Protein AF-A0A1V2JY98-F1 (afdb_monomer)

Secondary structure (DSSP, 8-state):
--------EEEEEETTEEEEEE-TT--TTSSSS-SEEEEE-SSEEEEEEESSSSEEEEEEEEGGGTEEEEEEEEESTT-EEEEETTEEEEE-TTSEEEEEETTTTEEEEEE--

Structure (mmCIF, N/CA/C/O backbone):
data_AF-A0A1V2JY98-F1
#
_entry.id   AF-A0A1V2JY98-F1
#
loop_
_atom_site.group_PDB
_atom_site.id
_atom_site.type_symbol
_atom_site.label_atom_id
_atom_site.label_alt_id
_atom_site.label_comp_id
_atom_site.label_asym_id
_atom_site.label_entity_id
_atom_site.label_seq_id
_atom_site.pdbx_PDB_ins_code
_atom_site.Cartn_x
_atom_site.Cartn_y
_atom_site.Cartn_z
_atom_site.occupancy
_atom_site.B_iso_or_equiv
_atom_site.auth_seq_id
_atom_site.auth_comp_id
_atom_site.auth_asym_id
_atom_site.auth_atom_id
_atom_site.pdbx_PDB_model_num
ATOM 1 N N . MET A 1 1 ? -14.384 3.755 -30.827 1.00 40.16 1 MET A N 1
ATOM 2 C CA . MET A 1 1 ? -14.926 2.698 -29.954 1.00 40.16 1 MET A CA 1
ATOM 3 C C . MET A 1 1 ? -13.799 2.405 -28.988 1.00 40.16 1 MET A C 1
ATOM 5 O O . MET A 1 1 ? -12.963 1.565 -29.281 1.00 40.16 1 MET A O 1
ATOM 9 N N . GLU A 1 2 ? -13.653 3.254 -27.972 1.00 44.31 2 GLU A N 1
ATOM 10 C CA . GLU A 1 2 ? -12.694 3.002 -26.893 1.00 44.31 2 GLU A CA 1
ATOM 11 C C . GLU A 1 2 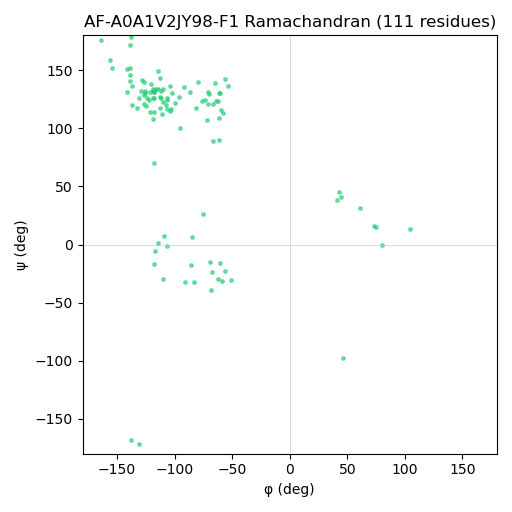? -13.302 1.884 -26.058 1.00 44.31 2 GLU A C 1
ATOM 13 O O . GLU A 1 2 ? -14.487 1.946 -25.719 1.00 44.31 2 GLU A O 1
ATOM 18 N N . GLY A 1 3 ? -12.538 0.805 -25.893 1.00 48.44 3 GLY A N 1
ATOM 19 C CA . GLY A 1 3 ? -12.924 -0.295 -25.031 1.00 48.44 3 GLY A CA 1
ATOM 20 C C . GLY A 1 3 ? -13.186 0.257 -23.641 1.00 48.44 3 GLY A C 1
ATOM 21 O O . GLY A 1 3 ? -12.526 1.193 -23.200 1.00 48.44 3 GLY A O 1
ATOM 22 N N . ASP A 1 4 ? -14.199 -0.292 -22.992 1.00 50.34 4 ASP A N 1
ATOM 23 C CA . ASP A 1 4 ? -14.385 -0.143 -21.560 1.00 50.34 4 ASP A CA 1
ATOM 24 C C . ASP A 1 4 ? -13.135 -0.778 -20.921 1.00 50.34 4 ASP A C 1
ATOM 26 O O . ASP A 1 4 ? -13.068 -1.998 -20.778 1.00 50.34 4 ASP A O 1
ATOM 30 N N . ASP A 1 5 ? -12.075 0.011 -20.705 1.00 62.03 5 ASP A N 1
ATOM 31 C CA . ASP A 1 5 ? -10.862 -0.440 -20.022 1.00 62.03 5 ASP A CA 1
ATOM 32 C C . ASP A 1 5 ? -11.272 -0.720 -18.575 1.00 62.03 5 ASP A C 1
ATOM 34 O O . ASP A 1 5 ? -11.298 0.167 -17.716 1.00 62.03 5 ASP A O 1
ATOM 38 N N . GLU A 1 6 ? -11.708 -1.954 -18.335 1.00 77.75 6 GLU A N 1
ATOM 39 C CA . GLU A 1 6 ? -12.166 -2.423 -17.039 1.00 77.75 6 GLU A CA 1
ATOM 40 C C . GLU A 1 6 ? -11.033 -2.224 -16.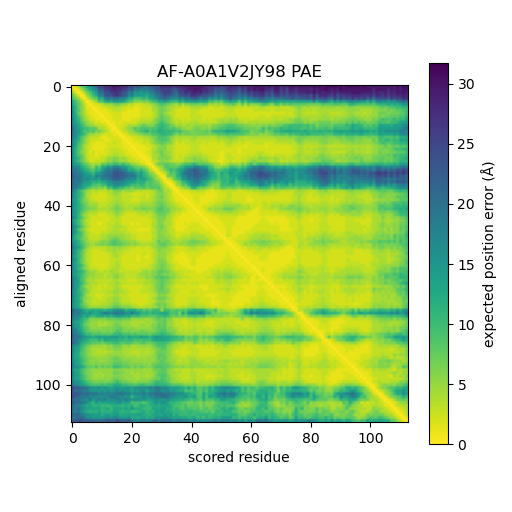030 1.00 77.75 6 GLU A C 1
ATOM 42 O O . GLU A 1 6 ? -9.966 -2.828 -16.131 1.00 77.75 6 GLU A O 1
ATOM 47 N N . VAL A 1 7 ? -11.240 -1.315 -15.072 1.00 86.31 7 VAL A N 1
ATOM 48 C CA . VAL A 1 7 ? -10.223 -1.006 -14.065 1.00 86.31 7 VAL A CA 1
ATOM 49 C C . VAL A 1 7 ? -10.030 -2.241 -13.181 1.00 86.31 7 VAL A C 1
ATOM 51 O O . VAL A 1 7 ? -10.988 -2.643 -12.504 1.00 86.31 7 VAL A O 1
ATOM 54 N N . PRO A 1 8 ? -8.809 -2.814 -13.111 1.00 89.31 8 PRO A N 1
ATOM 55 C CA . PRO A 1 8 ? -8.547 -3.971 -12.268 1.00 89.31 8 PRO A CA 1
ATOM 56 C C . PRO A 1 8 ? -8.990 -3.699 -10.834 1.00 89.31 8 PRO A C 1
ATOM 58 O O . PRO A 1 8 ? -8.781 -2.610 -10.296 1.00 89.31 8 PRO A O 1
ATOM 61 N N . THR A 1 9 ? -9.645 -4.674 -10.211 1.00 91.44 9 THR A N 1
ATOM 62 C CA . THR A 1 9 ? -10.235 -4.510 -8.880 1.00 91.44 9 THR A CA 1
ATOM 63 C C . THR A 1 9 ? -9.746 -5.617 -7.961 1.00 91.44 9 THR A C 1
ATOM 65 O O . THR A 1 9 ? -9.995 -6.797 -8.202 1.00 91.44 9 THR A O 1
ATOM 68 N N . LEU A 1 10 ? -9.086 -5.237 -6.866 1.00 91.06 10 LEU A N 1
ATOM 69 C CA . LEU A 1 10 ? -8.741 -6.161 -5.794 1.00 91.06 10 LEU A CA 1
ATOM 70 C C . LEU A 1 10 ? -10.015 -6.541 -5.042 1.00 91.06 10 LEU A C 1
ATOM 72 O O . LEU A 1 10 ? -10.690 -5.683 -4.469 1.00 91.06 10 LEU A O 1
ATOM 76 N N . ILE A 1 11 ? -10.321 -7.833 -5.011 1.00 92.31 11 ILE A N 1
ATOM 77 C CA . ILE A 1 11 ? -11.454 -8.370 -4.262 1.00 92.31 11 ILE A CA 1
ATOM 78 C C . ILE A 1 11 ? -10.951 -8.939 -2.939 1.00 92.31 11 ILE A C 1
ATOM 80 O O . ILE A 1 11 ? -10.138 -9.862 -2.921 1.00 92.31 11 ILE A O 1
ATOM 84 N N . LEU A 1 12 ? -11.475 -8.417 -1.832 1.00 89.94 12 LEU A N 1
ATOM 85 C CA . LEU A 1 12 ? -11.248 -8.951 -0.495 1.00 89.94 12 LEU A CA 1
ATOM 86 C C . LEU A 1 12 ? -12.521 -9.640 0.003 1.00 89.94 12 LEU A C 1
ATOM 88 O O . LEU A 1 12 ? -13.559 -8.999 0.167 1.00 89.94 12 LEU A O 1
ATOM 92 N N . GLU A 1 13 ? -12.423 -10.935 0.293 1.00 89.50 13 GLU A N 1
ATOM 93 C CA . GLU A 1 13 ? -13.509 -11.717 0.883 1.00 89.50 13 GLU A CA 1
ATOM 94 C C . GLU A 1 13 ? -13.154 -12.106 2.322 1.00 89.50 13 GLU A C 1
ATOM 96 O O . GLU A 1 13 ? -12.216 -12.864 2.565 1.00 89.50 13 GLU A O 1
ATOM 101 N N . VAL A 1 14 ? -13.877 -11.553 3.301 1.00 81.38 14 VAL A N 1
ATOM 102 C CA . VAL A 1 14 ? -13.642 -11.811 4.729 1.00 81.38 14 VAL A CA 1
ATOM 103 C C . VAL A 1 14 ? -14.972 -12.004 5.443 1.00 81.38 14 VAL A C 1
ATOM 105 O O . VAL A 1 14 ? -15.808 -11.105 5.477 1.00 81.38 14 VAL A O 1
ATOM 108 N N . GLY A 1 15 ? -15.162 -13.177 6.055 1.00 80.44 15 GLY A N 1
ATOM 109 C CA . GLY A 1 15 ? -16.343 -13.462 6.877 1.00 80.44 15 GLY A CA 1
ATOM 110 C C . GLY A 1 15 ? -17.673 -13.381 6.118 1.00 80.44 15 GLY A C 1
ATOM 111 O O . GLY A 1 15 ? -18.674 -12.986 6.704 1.00 80.44 15 GLY A O 1
ATOM 112 N N . GLY A 1 16 ? -17.678 -13.702 4.819 1.00 82.25 16 GLY A N 1
ATOM 113 C CA . GLY A 1 16 ? -18.859 -13.605 3.952 1.00 82.25 16 GLY A CA 1
ATOM 114 C C . GLY A 1 16 ? -19.161 -12.194 3.436 1.00 82.25 16 GLY A C 1
ATOM 115 O O . GLY A 1 16 ? -20.114 -12.021 2.682 1.00 82.25 16 GLY A O 1
ATOM 116 N N . ASN A 1 17 ? -18.356 -11.193 3.807 1.00 84.12 17 ASN A N 1
ATOM 117 C CA . ASN A 1 17 ? -18.397 -9.872 3.193 1.00 84.12 17 ASN A CA 1
ATOM 118 C C . ASN A 1 17 ? -17.402 -9.806 2.027 1.00 84.12 17 ASN A C 1
ATOM 120 O O . ASN A 1 17 ? -16.259 -10.247 2.169 1.00 84.12 17 ASN A O 1
ATOM 124 N N . ARG A 1 18 ? -17.829 -9.231 0.900 1.00 90.56 18 ARG A N 1
ATOM 125 C CA . ARG A 1 18 ? -17.020 -9.058 -0.312 1.00 90.56 18 ARG A CA 1
ATOM 126 C C . ARG A 1 18 ? -16.870 -7.569 -0.595 1.00 90.56 18 ARG A C 1
ATOM 128 O O . ARG A 1 18 ? -17.853 -6.904 -0.909 1.00 90.56 18 ARG A O 1
ATOM 135 N N . LEU A 1 19 ? -15.644 -7.069 -0.500 1.00 91.12 19 LEU A N 1
ATOM 136 C CA . LEU A 1 19 ? -15.293 -5.680 -0.795 1.00 91.12 19 LEU A CA 1
ATOM 137 C C . LEU A 1 19 ? -14.412 -5.623 -2.044 1.00 91.12 19 LEU A C 1
ATOM 139 O O . LEU A 1 19 ? -13.595 -6.517 -2.270 1.00 91.12 19 LEU A O 1
ATOM 143 N N . GLY A 1 20 ? -14.605 -4.588 -2.859 1.00 92.81 20 GLY A N 1
ATOM 144 C CA . GLY A 1 20 ? -13.836 -4.348 -4.076 1.00 92.81 20 GLY A CA 1
ATOM 145 C C . GLY A 1 20 ? -13.080 -3.029 -3.993 1.00 92.81 20 GLY A C 1
ATOM 146 O O . GLY A 1 20 ? -13.668 -2.001 -3.662 1.00 92.81 20 GLY A O 1
ATOM 147 N N . TYR A 1 21 ? -11.791 -3.060 -4.319 1.00 92.69 21 TYR A N 1
ATOM 148 C CA . TYR A 1 21 ? -10.915 -1.894 -4.331 1.00 92.69 21 TYR A CA 1
ATOM 149 C C . TYR A 1 21 ? -10.331 -1.695 -5.727 1.00 92.69 21 TYR A C 1
ATOM 151 O O . TYR A 1 21 ? -9.555 -2.523 -6.201 1.00 92.69 21 TYR A O 1
ATOM 159 N N . ALA A 1 22 ? -10.701 -0.598 -6.386 1.00 91.81 22 ALA A N 1
ATOM 160 C CA . ALA A 1 22 ? -10.191 -0.276 -7.714 1.00 91.81 22 ALA A CA 1
ATOM 161 C C . ALA A 1 22 ? -8.675 -0.014 -7.683 1.00 91.81 22 ALA A C 1
ATOM 163 O O . ALA A 1 22 ? -8.165 0.673 -6.792 1.00 91.81 22 ALA A O 1
ATOM 164 N N . MET A 1 23 ? -7.977 -0.519 -8.696 1.00 91.88 23 MET A N 1
ATOM 165 C CA . MET A 1 23 ? -6.534 -0.394 -8.896 1.00 91.88 23 MET A CA 1
ATOM 166 C C . MET A 1 23 ? -6.254 0.357 -10.207 1.00 91.88 23 MET A C 1
ATOM 168 O O . MET A 1 23 ? -5.804 -0.225 -11.193 1.00 91.88 23 MET A O 1
ATOM 172 N N . PRO A 1 24 ? -6.538 1.671 -10.265 1.00 89.56 24 PRO A N 1
ATOM 173 C CA . PRO A 1 24 ? -6.371 2.446 -11.488 1.00 89.56 24 PRO A CA 1
ATOM 174 C C . PRO A 1 24 ? -4.913 2.457 -11.947 1.00 89.56 24 PRO A C 1
ATOM 176 O O . PRO A 1 24 ? -4.016 2.775 -11.155 1.00 89.56 24 PRO A O 1
ATOM 179 N N . GLY A 1 25 ? -4.702 2.155 -13.228 1.00 87.62 25 GLY A N 1
ATOM 180 C CA . GLY A 1 25 ? -3.380 2.068 -13.846 1.00 87.62 25 GLY A CA 1
ATOM 181 C C . GLY A 1 25 ? -2.579 0.835 -13.433 1.00 87.62 25 GLY A C 1
ATOM 182 O O . GLY A 1 25 ? -1.371 0.856 -13.598 1.00 87.62 25 GLY A O 1
ATOM 183 N N . CYS A 1 26 ? -3.216 -0.189 -12.853 1.00 86.19 26 CYS A N 1
ATOM 184 C CA . CYS A 1 26 ? -2.558 -1.463 -12.582 1.00 86.19 26 CYS A CA 1
ATOM 185 C C . CYS A 1 26 ? -2.157 -2.134 -13.896 1.00 86.19 26 CYS A C 1
ATOM 187 O O . CYS A 1 26 ? -3.007 -2.372 -14.753 1.00 86.19 26 CYS A O 1
ATOM 189 N N . GLU A 1 27 ? -0.875 -2.448 -14.039 1.00 82.06 27 GLU A N 1
ATOM 190 C CA . GLU A 1 27 ? -0.356 -3.149 -15.208 1.00 82.06 27 GLU A CA 1
ATOM 191 C C . GLU A 1 27 ? -0.275 -4.655 -14.916 1.00 82.06 27 GLU A C 1
ATOM 193 O O . GLU A 1 27 ? 0.642 -5.134 -14.248 1.00 82.06 27 GLU A O 1
ATOM 198 N N . GLU A 1 28 ? -1.254 -5.423 -15.401 1.00 66.06 28 GLU A N 1
ATOM 199 C CA . GLU A 1 28 ? -1.217 -6.886 -15.319 1.00 66.06 28 GLU A CA 1
ATOM 200 C C . GLU A 1 28 ? -0.248 -7.450 -16.376 1.00 66.06 28 GLU A C 1
ATOM 202 O O . GLU A 1 28 ? -0.415 -7.218 -17.572 1.00 66.06 28 GLU A O 1
ATOM 207 N N . GLY A 1 29 ? 0.757 -8.228 -15.956 1.00 58.06 29 GLY A N 1
ATOM 208 C CA . GLY A 1 29 ? 1.457 -9.151 -16.864 1.00 58.06 29 GLY A CA 1
ATOM 209 C C . GLY A 1 29 ? 2.854 -8.771 -17.367 1.00 58.06 29 GLY A C 1
ATOM 210 O O . GLY A 1 29 ? 3.345 -9.437 -18.276 1.00 58.06 29 GLY A O 1
ATOM 211 N N . TYR A 1 30 ? 3.535 -7.776 -16.792 1.00 54.41 30 TYR A N 1
ATOM 212 C CA . TYR A 1 30 ? 4.908 -7.451 -17.222 1.00 54.41 30 TYR A CA 1
ATOM 213 C C . TYR A 1 30 ? 6.016 -8.270 -16.534 1.00 54.41 30 TYR A C 1
ATOM 215 O O . TYR A 1 30 ? 7.132 -8.320 -17.050 1.00 54.41 30 TYR A O 1
ATOM 223 N N . PHE A 1 31 ? 5.752 -8.921 -15.393 1.00 56.69 31 PHE A N 1
ATOM 224 C CA . PHE A 1 31 ? 6.810 -9.524 -14.570 1.00 56.69 31 PHE A CA 1
ATOM 225 C C . PHE A 1 31 ? 6.412 -10.873 -13.958 1.00 56.69 31 PHE A C 1
ATOM 227 O O . PHE A 1 31 ? 5.247 -11.115 -13.661 1.00 56.69 31 PHE A O 1
ATOM 234 N N . ASP A 1 32 ? 7.412 -11.731 -13.736 1.00 58.16 32 ASP A N 1
ATOM 235 C CA . ASP A 1 32 ? 7.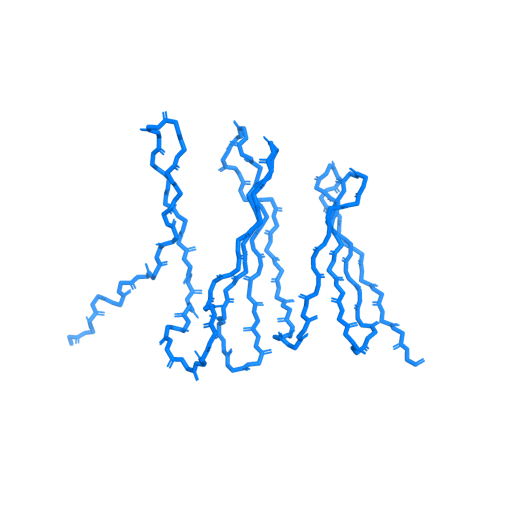313 -13.122 -13.248 1.00 58.16 32 ASP A CA 1
ATOM 236 C C . ASP A 1 32 ? 7.003 -13.235 -11.732 1.00 58.16 32 ASP A C 1
ATOM 238 O O . ASP A 1 32 ? 7.400 -14.185 -11.063 1.00 58.16 32 ASP A O 1
ATOM 242 N N . GLY A 1 33 ? 6.344 -12.227 -11.148 1.00 61.25 33 GLY A N 1
ATOM 243 C CA . GLY A 1 33 ? 6.027 -12.148 -9.718 1.00 61.25 33 GLY A CA 1
ATOM 244 C C . GLY A 1 33 ? 4.614 -11.626 -9.456 1.00 61.25 33 GLY A C 1
ATOM 245 O O . GLY A 1 33 ? 3.932 -11.173 -10.372 1.00 61.25 33 GLY A O 1
ATOM 246 N N . ASP A 1 34 ? 4.176 -11.682 -8.195 1.00 67.94 34 ASP A N 1
ATOM 247 C CA . ASP A 1 34 ? 2.845 -11.211 -7.798 1.00 67.94 34 ASP A CA 1
ATOM 248 C C . ASP A 1 34 ? 2.699 -9.705 -8.090 1.00 67.94 34 ASP A C 1
ATOM 250 O O . ASP A 1 34 ? 3.278 -8.870 -7.393 1.00 67.94 34 ASP A O 1
ATOM 254 N N . ALA A 1 35 ? 1.897 -9.353 -9.103 1.00 75.31 35 ALA A N 1
ATOM 255 C CA . ALA A 1 35 ? 1.609 -7.965 -9.502 1.00 75.31 35 ALA A CA 1
ATOM 256 C C . ALA A 1 35 ? 0.932 -7.139 -8.391 1.00 75.31 35 ALA A C 1
ATOM 258 O O . ALA A 1 35 ? 0.888 -5.909 -8.449 1.00 75.31 35 ALA A O 1
ATOM 259 N N . VAL A 1 36 ? 0.403 -7.824 -7.372 1.00 86.38 36 VAL A N 1
ATOM 260 C CA . VAL A 1 36 ? -0.240 -7.233 -6.205 1.00 86.38 36 VAL A CA 1
ATOM 261 C C . VAL A 1 36 ? 0.325 -7.870 -4.943 1.00 86.38 36 VAL A C 1
ATOM 263 O O . VAL A 1 36 ? 0.258 -9.082 -4.750 1.00 86.38 36 VAL A O 1
ATOM 266 N N . ARG A 1 37 ? 0.815 -7.040 -4.025 1.00 89.06 37 ARG A N 1
ATOM 267 C CA . ARG A 1 37 ? 1.241 -7.456 -2.690 1.00 89.06 37 ARG A CA 1
ATOM 268 C C . ARG A 1 37 ? 0.233 -6.985 -1.661 1.00 89.06 37 ARG A C 1
ATOM 270 O O . ARG A 1 37 ? -0.021 -5.791 -1.558 1.00 89.06 37 ARG A O 1
ATOM 277 N N . VAL A 1 38 ? -0.294 -7.907 -0.860 1.00 90.44 38 VAL A N 1
ATOM 278 C CA . VAL A 1 38 ? -1.313 -7.615 0.159 1.00 90.44 38 VAL A CA 1
ATOM 279 C C . VAL A 1 38 ? -0.773 -7.905 1.557 1.00 90.44 38 VAL A C 1
ATOM 281 O O . VAL A 1 38 ? -0.177 -8.949 1.814 1.00 90.44 38 VAL A O 1
ATOM 284 N N . ILE A 1 39 ? -1.007 -6.975 2.476 1.00 90.94 39 ILE A N 1
ATOM 285 C CA . ILE A 1 39 ? -0.743 -7.089 3.905 1.00 90.94 39 I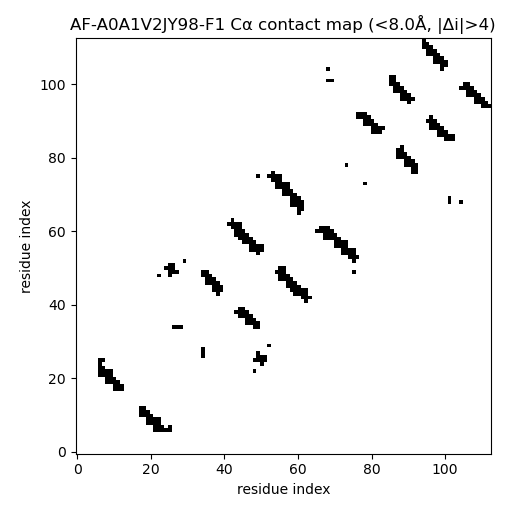LE A CA 1
ATOM 286 C C . ILE A 1 39 ? -2.058 -6.795 4.620 1.00 90.94 39 ILE A C 1
ATOM 288 O O . ILE A 1 39 ? -2.631 -5.712 4.496 1.00 90.94 39 ILE A O 1
ATOM 292 N N . LEU A 1 40 ? -2.536 -7.780 5.372 1.00 89.12 40 LEU A N 1
ATOM 293 C CA . LEU A 1 40 ? -3.808 -7.710 6.074 1.00 89.12 40 LEU A CA 1
ATOM 294 C C . LEU A 1 40 ? -3.586 -7.972 7.561 1.00 89.12 40 LEU A C 1
ATOM 296 O O . LEU A 1 40 ? -3.034 -9.005 7.937 1.00 89.12 40 LEU A O 1
ATOM 300 N N . ASP A 1 41 ? -4.058 -7.057 8.401 1.00 86.88 41 ASP A N 1
ATOM 301 C CA . ASP A 1 41 ? -4.116 -7.246 9.849 1.00 86.88 41 ASP A CA 1
ATOM 302 C C . ASP A 1 41 ? -5.511 -6.896 10.402 1.00 86.88 41 ASP A C 1
ATOM 304 O O . ASP A 1 41 ? -6.479 -6.723 9.653 1.00 86.88 41 ASP A O 1
ATOM 308 N N . ALA A 1 42 ? -5.655 -6.858 11.729 1.00 84.25 42 ALA A N 1
ATOM 309 C CA . ALA A 1 42 ? -6.933 -6.585 12.388 1.00 84.25 42 ALA A CA 1
ATOM 310 C C . ALA A 1 42 ? -7.505 -5.184 12.084 1.00 84.25 42 ALA A C 1
ATOM 312 O O . ALA A 1 42 ? -8.721 -5.014 12.088 1.00 84.25 42 ALA A O 1
ATOM 313 N N . GLN A 1 43 ? -6.654 -4.191 11.825 1.00 86.44 43 GLN A N 1
ATOM 314 C CA . GLN A 1 43 ? -7.028 -2.786 11.647 1.00 86.44 43 GLN A CA 1
ATOM 315 C C . GLN A 1 43 ? -6.869 -2.310 10.201 1.00 86.44 43 GLN A C 1
ATOM 317 O O . GLN A 1 43 ? -7.609 -1.429 9.766 1.00 86.44 43 GLN A O 1
ATOM 322 N N . TRP A 1 44 ? -5.931 -2.887 9.455 1.00 88.88 44 TRP A N 1
ATOM 323 C CA . TRP A 1 44 ? -5.478 -2.365 8.175 1.00 88.88 44 TRP A CA 1
ATOM 324 C C . TRP A 1 44 ? -5.559 -3.398 7.061 1.00 88.88 44 TRP A C 1
ATOM 326 O O . TRP A 1 44 ? -5.215 -4.569 7.228 1.00 88.88 44 TRP A O 1
ATOM 336 N N . LEU A 1 45 ? -5.979 -2.911 5.900 1.00 92.12 45 LEU A N 1
ATOM 337 C CA . LEU A 1 45 ? -5.691 -3.498 4.606 1.00 92.12 45 LEU A CA 1
ATOM 338 C C . LEU A 1 45 ? -4.667 -2.584 3.932 1.00 92.12 45 LEU A C 1
ATOM 340 O O . LEU A 1 45 ? -4.951 -1.416 3.665 1.00 92.12 45 LEU A O 1
ATOM 344 N N . VAL A 1 46 ? -3.478 -3.115 3.672 1.00 92.75 46 VAL A N 1
ATOM 345 C CA . VAL A 1 46 ? -2.445 -2.437 2.893 1.00 92.75 46 VAL A CA 1
ATOM 346 C C . VAL A 1 46 ? -2.162 -3.275 1.669 1.00 92.75 46 VAL A C 1
ATOM 348 O O . VAL A 1 46 ? -1.866 -4.460 1.792 1.00 92.75 46 VAL A O 1
ATOM 351 N N . PHE A 1 47 ? -2.239 -2.680 0.490 1.00 93.25 47 PHE A N 1
ATOM 352 C CA . PHE A 1 47 ? -1.854 -3.380 -0.725 1.00 93.25 47 PHE A CA 1
ATOM 353 C C . PHE A 1 47 ? -1.078 -2.473 -1.662 1.00 93.25 47 PHE A C 1
ATOM 355 O O . PHE A 1 47 ? -1.311 -1.267 -1.708 1.00 93.25 47 PHE A O 1
ATOM 362 N N . GLY A 1 48 ? -0.128 -3.074 -2.363 1.00 92.62 48 GLY A N 1
ATOM 363 C CA . GLY A 1 48 ? 0.717 -2.441 -3.357 1.00 92.62 48 GLY A CA 1
ATOM 364 C C . GLY A 1 48 ? 0.523 -3.125 -4.692 1.00 92.62 48 GLY A C 1
ATOM 365 O O . GLY A 1 48 ? 0.444 -4.349 -4.722 1.00 92.62 48 GLY A O 1
ATOM 366 N N . TYR A 1 49 ? 0.447 -2.359 -5.769 1.00 91.62 49 TYR A N 1
ATOM 367 C CA . TYR A 1 49 ? 0.375 -2.904 -7.119 1.00 91.62 49 TYR A CA 1
ATOM 368 C C . TYR A 1 49 ? 1.254 -2.107 -8.079 1.00 91.62 49 TYR A C 1
ATOM 370 O O . TYR A 1 49 ? 1.514 -0.918 -7.856 1.00 91.62 49 TYR A O 1
ATOM 378 N N . ASP A 1 50 ? 1.737 -2.777 -9.119 1.00 89.75 50 ASP A N 1
ATOM 379 C CA . ASP A 1 50 ? 2.563 -2.159 -10.151 1.00 89.75 50 ASP A CA 1
ATOM 380 C C . ASP A 1 50 ? 1.714 -1.220 -11.017 1.00 89.75 50 ASP A C 1
ATOM 382 O O . ASP A 1 50 ? 0.639 -1.595 -11.486 1.00 89.75 50 ASP A O 1
ATO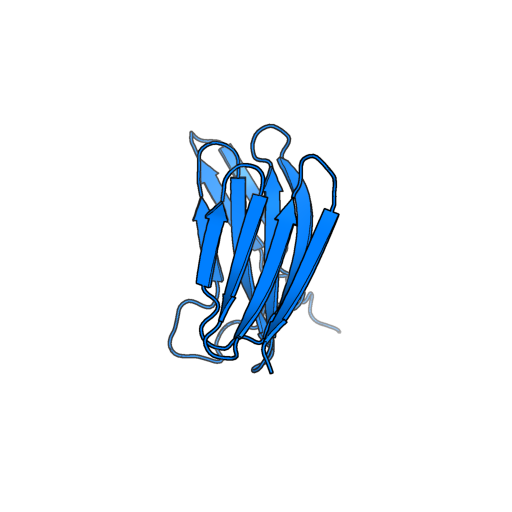M 386 N N . ILE A 1 51 ? 2.197 0.006 -11.226 1.00 90.38 51 ILE A N 1
ATOM 387 C CA . ILE A 1 51 ? 1.560 0.986 -12.126 1.00 90.38 51 ILE A CA 1
ATOM 388 C C . ILE A 1 51 ? 2.440 1.373 -13.319 1.00 90.38 51 ILE A C 1
ATOM 390 O O . ILE A 1 51 ? 2.034 2.173 -14.159 1.00 90.38 51 ILE A O 1
ATOM 394 N N . SER A 1 52 ? 3.678 0.885 -13.320 1.00 87.38 52 SER A N 1
ATOM 395 C CA . SER A 1 52 ? 4.652 0.982 -14.400 1.00 87.38 52 SER A CA 1
ATOM 396 C C . SER A 1 52 ? 5.767 -0.041 -14.148 1.00 87.38 52 SER A C 1
ATOM 398 O O . SER A 1 52 ? 5.860 -0.642 -13.071 1.00 87.38 52 SER A O 1
ATOM 400 N N . GLU A 1 53 ? 6.714 -0.160 -15.078 1.00 82.88 53 GLU A N 1
ATOM 401 C CA . GLU A 1 53 ? 7.948 -0.932 -14.866 1.00 82.88 53 GLU A CA 1
ATOM 402 C C . GLU A 1 53 ? 8.767 -0.476 -13.642 1.00 82.88 53 GLU A C 1
ATOM 404 O O . GLU A 1 53 ? 9.589 -1.234 -13.123 1.00 82.88 53 GLU A O 1
ATOM 409 N N . ARG A 1 54 ? 8.588 0.772 -13.190 1.00 85.75 54 ARG A N 1
ATOM 410 C CA . ARG A 1 54 ? 9.448 1.408 -12.179 1.00 85.75 54 ARG A CA 1
ATOM 411 C C . ARG A 1 54 ? 8.731 1.796 -10.904 1.00 85.75 54 ARG A C 1
ATOM 413 O O . ARG A 1 54 ? 9.414 2.020 -9.908 1.00 85.75 54 ARG A O 1
ATOM 420 N N . ASP A 1 55 ? 7.408 1.860 -10.912 1.00 89.69 55 ASP A N 1
ATOM 421 C CA . ASP A 1 55 ? 6.634 2.425 -9.817 1.00 89.69 55 ASP A CA 1
ATOM 422 C C . ASP A 1 55 ? 5.542 1.473 -9.344 1.00 89.69 55 ASP A C 1
ATOM 424 O O . ASP A 1 55 ? 4.841 0.823 -10.118 1.00 89.69 55 ASP A O 1
ATOM 428 N N . THR A 1 56 ? 5.369 1.467 -8.030 1.00 92.12 56 THR A N 1
ATOM 429 C CA . THR A 1 56 ? 4.274 0.805 -7.331 1.00 92.12 56 THR A CA 1
ATOM 430 C C . THR A 1 56 ? 3.396 1.849 -6.666 1.00 92.12 56 THR A C 1
ATOM 432 O O . THR A 1 56 ? 3.869 2.903 -6.225 1.00 92.12 56 THR A O 1
ATOM 435 N N . ARG A 1 57 ? 2.105 1.548 -6.556 1.00 93.38 57 ARG A N 1
ATOM 436 C CA . ARG A 1 57 ? 1.160 2.336 -5.772 1.00 93.38 57 ARG A CA 1
ATOM 437 C C . ARG A 1 57 ? 0.679 1.534 -4.579 1.00 93.38 57 ARG A C 1
ATOM 439 O O . ARG A 1 57 ? 0.159 0.439 -4.737 1.00 93.38 57 ARG A O 1
ATOM 446 N N . TRP A 1 58 ? 0.813 2.126 -3.400 1.00 93.69 58 TRP A N 1
ATOM 447 C CA . TRP A 1 58 ? 0.453 1.541 -2.117 1.00 93.69 58 TRP A CA 1
ATOM 448 C C . TRP A 1 58 ? -0.759 2.236 -1.523 1.00 93.69 58 TRP A C 1
ATOM 450 O O . TRP A 1 58 ? -0.741 3.448 -1.315 1.00 93.69 58 TRP A O 1
ATOM 460 N N . HIS A 1 59 ? -1.808 1.472 -1.245 1.00 93.69 59 HIS A N 1
ATOM 461 C CA . HIS A 1 59 ? -3.032 1.941 -0.609 1.00 93.69 59 HIS A CA 1
ATOM 462 C C . HIS A 1 59 ? -3.060 1.500 0.853 1.00 93.69 59 HIS A C 1
ATOM 464 O O . HIS A 1 59 ? -2.756 0.350 1.164 1.00 93.69 59 HIS A O 1
ATOM 470 N N . PHE A 1 60 ? -3.463 2.410 1.740 1.00 92.25 60 PHE A N 1
ATOM 471 C CA . PHE A 1 60 ? -3.600 2.167 3.177 1.00 92.25 60 PHE A CA 1
ATOM 472 C C . PHE A 1 60 ? -5.051 2.381 3.581 1.00 92.25 60 PHE A C 1
ATOM 474 O O . PHE A 1 60 ? -5.525 3.518 3.606 1.00 92.25 60 PHE A O 1
ATOM 481 N N . ILE A 1 61 ? -5.757 1.297 3.890 1.00 90.50 61 ILE A N 1
ATOM 482 C CA . ILE A 1 61 ? -7.194 1.306 4.160 1.00 90.50 61 ILE A CA 1
ATOM 483 C C . ILE A 1 61 ? -7.453 0.855 5.593 1.00 90.50 61 ILE A C 1
ATOM 485 O O . ILE A 1 61 ? -7.025 -0.224 6.009 1.00 90.50 61 ILE A O 1
ATOM 489 N N . HIS A 1 62 ? -8.176 1.675 6.353 1.00 88.50 62 HIS A N 1
ATOM 490 C CA . HIS A 1 62 ? -8.628 1.306 7.688 1.00 88.50 62 HIS A CA 1
ATOM 491 C C . HIS A 1 62 ? -9.884 0.434 7.592 1.00 88.50 62 HIS A C 1
ATOM 493 O O . HIS A 1 62 ? -10.927 0.883 7.115 1.00 88.50 62 HIS A O 1
ATOM 499 N N . ARG A 1 63 ? -9.795 -0.813 8.063 1.00 88.00 63 ARG A N 1
ATOM 500 C CA . ARG A 1 63 ? -10.797 -1.861 7.806 1.00 88.00 63 ARG A CA 1
ATOM 501 C C . ARG A 1 63 ? -12.139 -1.615 8.476 1.00 88.00 63 ARG A C 1
ATOM 503 O O . ARG A 1 63 ? -13.170 -1.901 7.885 1.00 88.00 63 ARG A O 1
ATOM 510 N N . ALA A 1 64 ? -12.140 -1.103 9.706 1.00 86.19 64 ALA A N 1
ATOM 511 C CA . ALA A 1 64 ? -13.385 -0.928 10.456 1.00 86.19 64 ALA A CA 1
ATOM 512 C C . ALA A 1 64 ? -14.303 0.144 9.842 1.00 86.19 64 ALA A C 1
ATOM 514 O O . ALA A 1 64 ? -15.509 0.114 10.059 1.00 86.19 64 ALA A O 1
ATOM 515 N N . SER A 1 65 ? -13.730 1.084 9.088 1.00 87.31 65 SER A N 1
ATOM 516 C CA . SER A 1 65 ? -14.450 2.184 8.439 1.00 87.31 65 SER A CA 1
ATOM 517 C C . SER A 1 65 ? -14.425 2.107 6.912 1.00 87.31 65 SER A C 1
ATOM 519 O O . SER A 1 65 ? -14.922 3.029 6.277 1.00 87.31 65 SER A O 1
ATOM 521 N N . ASP A 1 66 ? -13.791 1.074 6.348 1.00 88.94 66 ASP A N 1
ATOM 522 C CA . ASP A 1 66 ? -13.508 0.923 4.915 1.00 88.94 66 ASP A CA 1
ATOM 523 C C . ASP A 1 66 ? -13.017 2.223 4.249 1.00 88.94 66 ASP A C 1
ATOM 525 O O . ASP A 1 66 ? -13.504 2.663 3.211 1.00 88.94 66 ASP A O 1
ATOM 529 N N . HIS A 1 67 ? -12.080 2.908 4.912 1.00 88.69 67 HIS A N 1
ATOM 530 C CA . HIS A 1 67 ? -11.660 4.251 4.515 1.00 88.69 67 HIS A CA 1
ATOM 531 C C . HIS A 1 67 ? -10.228 4.247 3.989 1.00 88.69 67 HIS A C 1
ATOM 533 O O . HIS A 1 67 ? -9.317 3.801 4.689 1.00 88.69 67 HIS A O 1
ATOM 539 N N . LEU A 1 68 ? -10.027 4.778 2.779 1.00 89.38 68 LEU A N 1
ATOM 540 C CA . LEU A 1 68 ? -8.702 5.005 2.207 1.00 89.38 68 LEU A CA 1
ATOM 541 C C . LEU A 1 68 ? -8.024 6.176 2.921 1.00 89.38 68 LEU A C 1
ATOM 543 O O . LEU A 1 68 ? -8.381 7.333 2.727 1.00 89.38 68 LEU A O 1
ATOM 547 N N . CYS A 1 69 ? -7.031 5.863 3.743 1.00 87.44 69 CYS A N 1
ATOM 548 C CA . CYS A 1 69 ? -6.337 6.834 4.577 1.00 87.44 69 CYS A CA 1
ATOM 549 C C . CYS A 1 69 ? -5.115 7.452 3.897 1.00 87.44 69 CYS A C 1
ATOM 551 O O . CYS A 1 69 ? -4.777 8.599 4.178 1.00 87.44 69 CYS A O 1
ATOM 553 N N . ALA A 1 70 ? -4.423 6.693 3.046 1.00 88.19 70 ALA A N 1
ATOM 554 C CA . ALA A 1 70 ? -3.263 7.184 2.315 1.00 88.19 70 ALA A CA 1
ATOM 555 C C . ALA A 1 70 ? -3.047 6.406 1.016 1.00 88.19 70 ALA A C 1
ATOM 557 O O . ALA A 1 70 ? -3.362 5.217 0.923 1.00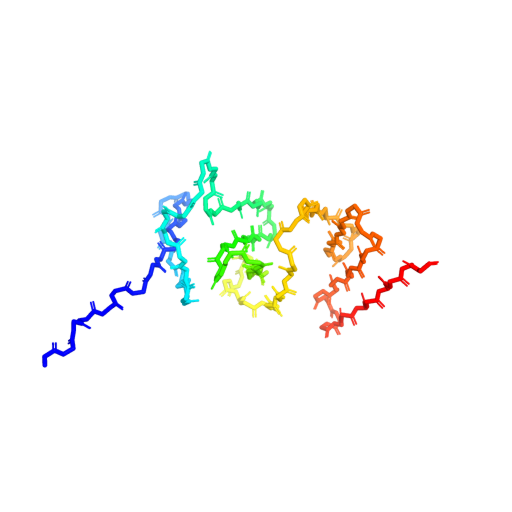 88.19 70 ALA A O 1
ATOM 558 N N . VAL A 1 71 ? -2.451 7.095 0.043 1.00 90.94 71 VAL A N 1
ATOM 559 C CA . VAL A 1 71 ? -1.912 6.518 -1.188 1.00 90.94 71 VAL A CA 1
ATOM 560 C C . VAL A 1 71 ? -0.466 6.974 -1.310 1.00 90.94 71 VAL A C 1
ATOM 562 O O . VAL A 1 71 ? -0.192 8.169 -1.214 1.00 90.94 71 VAL A O 1
ATOM 565 N N . LEU A 1 72 ? 0.454 6.038 -1.526 1.00 91.62 72 LEU A N 1
ATOM 566 C CA . LEU A 1 72 ? 1.871 6.331 -1.696 1.00 91.62 72 LEU A CA 1
ATOM 567 C C . LEU A 1 72 ? 2.387 5.733 -3.001 1.00 91.62 72 LEU A C 1
ATOM 569 O O . LEU A 1 72 ? 2.183 4.553 -3.273 1.00 91.62 72 LEU A O 1
ATOM 573 N N . LEU A 1 73 ? 3.082 6.549 -3.787 1.00 92.38 73 LEU A N 1
ATOM 574 C CA . LEU A 1 73 ? 3.887 6.071 -4.904 1.00 92.38 73 LEU A CA 1
ATOM 575 C C . LEU A 1 73 ? 5.275 5.710 -4.389 1.00 92.38 73 LEU A C 1
ATOM 577 O O . LEU A 1 73 ? 5.886 6.492 -3.656 1.00 92.38 73 LEU A O 1
ATOM 581 N N . TRP A 1 74 ? 5.756 4.529 -4.758 1.00 91.75 74 TRP A N 1
ATOM 582 C CA . TRP A 1 74 ? 7.065 4.042 -4.350 1.00 91.75 74 TRP A CA 1
ATOM 583 C C . TRP A 1 74 ? 7.786 3.384 -5.526 1.00 91.75 74 TRP A C 1
ATOM 585 O O . TRP A 1 74 ? 7.164 2.583 -6.228 1.00 91.75 74 TRP A O 1
ATOM 595 N N . PRO A 1 75 ? 9.085 3.651 -5.736 1.00 89.50 75 PRO A N 1
ATOM 596 C CA . PRO A 1 75 ? 9.846 2.960 -6.767 1.00 89.50 75 PRO A CA 1
ATOM 597 C C . PRO A 1 75 ? 9.865 1.452 -6.502 1.00 89.50 75 PRO A C 1
ATOM 599 O O . PRO A 1 75 ? 10.183 1.021 -5.402 1.00 89.50 75 PRO A O 1
ATOM 602 N N . ARG A 1 76 ? 9.542 0.640 -7.502 1.00 74.94 76 ARG A N 1
ATOM 603 C CA . ARG A 1 76 ? 9.255 -0.800 -7.391 1.00 74.94 76 ARG A CA 1
ATOM 604 C C . ARG A 1 76 ? 10.310 -1.634 -6.647 1.00 74.94 76 ARG A C 1
ATOM 606 O O . ARG A 1 76 ? 9.967 -2.649 -6.046 1.00 74.94 76 ARG A O 1
ATOM 613 N N . TYR A 1 77 ? 11.578 -1.237 -6.704 1.00 68.19 77 TYR A N 1
ATOM 614 C CA . TYR A 1 77 ? 12.705 -2.027 -6.206 1.00 68.19 77 TYR A CA 1
ATOM 615 C C . TYR A 1 77 ? 12.598 -2.346 -4.707 1.00 68.19 77 TYR A C 1
ATOM 617 O O . TYR A 1 77 ? 12.614 -1.444 -3.874 1.00 68.19 77 TYR A O 1
ATOM 625 N N . GLU A 1 78 ? 12.482 -3.645 -4.402 1.00 78.94 78 GLU A N 1
ATOM 626 C CA . GLU A 1 78 ? 12.621 -4.273 -3.076 1.00 78.94 78 GLU A CA 1
ATOM 627 C C . GLU A 1 78 ? 11.990 -3.516 -1.896 1.00 78.94 78 GLU A C 1
ATOM 629 O O . GLU A 1 78 ? 12.513 -3.504 -0.776 1.00 78.94 78 GLU A O 1
ATOM 634 N N . VAL A 1 79 ? 10.822 -2.905 -2.119 1.00 87.88 79 VAL A N 1
ATOM 635 C CA . VAL A 1 79 ? 10.119 -2.204 -1.048 1.00 87.88 79 VAL A CA 1
ATOM 636 C C . VAL A 1 79 ? 9.734 -3.179 0.060 1.00 87.88 79 VAL A C 1
ATOM 638 O O . VAL A 1 79 ? 9.045 -4.188 -0.122 1.00 87.88 79 VAL A O 1
ATOM 641 N N . ASN A 1 80 ? 10.182 -2.860 1.259 1.00 89.81 80 ASN A N 1
ATOM 642 C CA . ASN A 1 80 ? 9.828 -3.533 2.484 1.00 89.81 80 ASN A CA 1
ATOM 643 C C . ASN A 1 80 ? 8.804 -2.687 3.223 1.00 89.81 80 ASN A C 1
ATOM 645 O O . ASN A 1 80 ? 9.002 -1.495 3.446 1.00 89.81 80 ASN A O 1
ATOM 649 N N . ILE A 1 81 ? 7.713 -3.330 3.632 1.00 90.12 81 ILE A N 1
ATOM 650 C CA . ILE A 1 81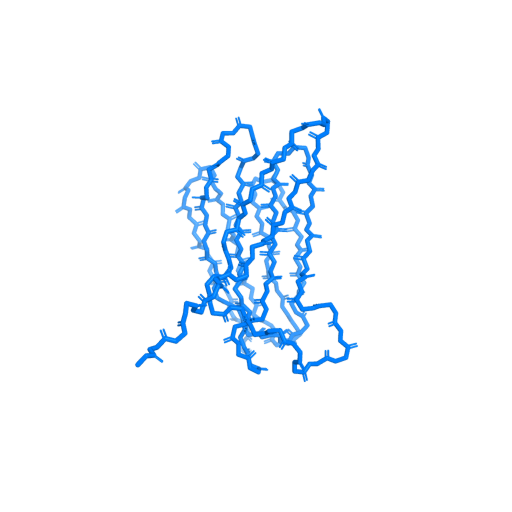 ? 6.656 -2.690 4.407 1.00 90.12 81 ILE A CA 1
ATOM 651 C C . ILE A 1 81 ? 6.537 -3.372 5.750 1.00 90.12 81 ILE A C 1
ATOM 653 O O . ILE A 1 81 ? 6.464 -4.599 5.842 1.00 90.12 81 ILE A O 1
ATOM 657 N N . ARG A 1 82 ? 6.503 -2.561 6.805 1.00 89.69 82 ARG A N 1
ATOM 658 C CA . ARG A 1 82 ? 6.299 -3.030 8.170 1.00 89.69 82 ARG A CA 1
ATOM 659 C C . ARG A 1 82 ? 5.361 -2.108 8.923 1.00 89.69 82 ARG A C 1
ATOM 661 O O . ARG A 1 82 ? 5.456 -0.886 8.840 1.00 89.69 82 ARG A O 1
ATOM 668 N N . ARG A 1 83 ? 4.494 -2.711 9.728 1.00 87.25 83 ARG A N 1
ATOM 669 C CA . ARG A 1 83 ? 3.739 -1.992 10.747 1.00 87.25 83 ARG A CA 1
ATOM 670 C C . ARG A 1 83 ? 4.700 -1.569 11.863 1.00 87.25 83 ARG A C 1
ATOM 672 O O . ARG A 1 83 ? 5.451 -2.399 12.371 1.00 87.25 83 ARG A O 1
ATOM 679 N N . CYS A 1 84 ? 4.676 -0.295 12.248 1.00 85.00 84 CYS A N 1
ATOM 680 C CA . CYS A 1 84 ? 5.480 0.242 13.346 1.00 85.00 84 CYS A CA 1
ATOM 681 C C . CYS A 1 84 ? 4.595 1.100 14.258 1.00 85.00 84 CYS A C 1
ATOM 683 O O . CYS A 1 84 ? 4.043 2.089 13.795 1.00 85.00 84 CYS A O 1
ATOM 685 N N . ALA A 1 85 ? 4.437 0.721 15.531 1.00 81.44 85 ALA A N 1
ATOM 686 C CA . ALA A 1 85 ? 3.662 1.453 16.547 1.00 81.44 85 ALA A CA 1
ATOM 687 C C . ALA A 1 85 ? 2.270 1.934 16.081 1.00 81.44 85 ALA A C 1
ATOM 689 O O . ALA A 1 85 ? 1.321 1.154 16.061 1.00 81.44 85 ALA A O 1
ATOM 690 N N . ASP A 1 86 ? 2.127 3.189 15.658 1.00 79.88 86 ASP A N 1
ATOM 691 C CA . ASP A 1 86 ? 0.896 3.849 15.196 1.00 79.88 86 ASP A CA 1
ATOM 692 C C . ASP A 1 86 ? 0.839 4.082 13.671 1.00 79.88 86 ASP A C 1
ATOM 694 O O . ASP A 1 86 ? -0.169 4.567 13.155 1.00 79.88 86 ASP A O 1
ATOM 698 N N . GLY A 1 87 ? 1.886 3.700 12.938 1.00 84.75 87 GLY A N 1
ATOM 699 C CA . GLY A 1 87 ? 1.999 3.904 11.501 1.00 84.75 87 GLY A CA 1
ATOM 700 C C . GLY A 1 87 ? 2.563 2.733 10.693 1.00 84.75 87 GLY A C 1
ATOM 701 O O . GLY A 1 87 ? 2.711 1.593 11.151 1.00 84.75 87 GLY A O 1
ATOM 702 N N . TRP A 1 88 ? 2.869 3.044 9.443 1.00 90.19 88 TRP A N 1
ATOM 703 C CA . TRP A 1 88 ? 3.446 2.148 8.454 1.00 90.19 88 TRP A CA 1
ATOM 704 C C . TRP A 1 88 ? 4.796 2.674 8.011 1.00 90.19 88 TRP A C 1
ATOM 706 O O . TRP A 1 88 ? 4.938 3.853 7.696 1.00 90.19 88 TRP A O 1
ATOM 716 N N . LEU A 1 89 ? 5.782 1.789 7.991 1.00 91.75 89 LEU A N 1
ATOM 717 C CA . LEU A 1 89 ? 7.120 2.071 7.515 1.00 91.75 89 LEU A CA 1
ATOM 718 C C . LEU A 1 89 ? 7.318 1.390 6.164 1.00 91.75 89 LEU A C 1
ATOM 720 O O . LEU A 1 89 ? 7.128 0.178 6.062 1.00 91.75 89 LEU A O 1
ATOM 724 N N . LEU A 1 90 ? 7.720 2.168 5.167 1.00 92.81 90 LEU A N 1
ATOM 725 C CA . LEU A 1 90 ? 8.162 1.709 3.858 1.00 92.81 90 LEU A CA 1
ATOM 726 C C . LEU A 1 90 ? 9.632 2.053 3.716 1.00 92.81 90 LEU A C 1
ATOM 728 O O . LEU A 1 90 ? 10.034 3.161 4.064 1.00 92.81 90 LEU A O 1
ATOM 732 N N . PHE A 1 91 ? 10.430 1.113 3.243 1.00 92.44 91 PHE A N 1
ATOM 733 C CA . PHE A 1 91 ? 11.850 1.333 3.024 1.00 92.44 91 PHE A CA 1
ATOM 734 C C . PHE A 1 91 ? 12.388 0.367 1.981 1.00 92.44 91 PHE A C 1
ATOM 736 O O . PHE A 1 91 ? 11.791 -0.679 1.743 1.00 92.44 91 PHE A O 1
ATOM 743 N N . ASP A 1 92 ? 13.514 0.703 1.371 1.00 91.19 92 ASP A N 1
ATOM 744 C CA . ASP A 1 92 ? 14.166 -0.142 0.375 1.00 91.19 92 ASP A CA 1
ATOM 745 C C . ASP A 1 92 ? 15.687 -0.184 0.557 1.00 91.19 92 ASP A C 1
ATOM 747 O O . ASP A 1 92 ? 16.256 0.425 1.468 1.00 91.19 92 ASP A O 1
ATOM 751 N N . ASP A 1 93 ? 16.334 -0.962 -0.303 1.00 88.62 93 ASP A N 1
ATOM 752 C CA . ASP A 1 93 ? 17.781 -1.164 -0.345 1.00 88.62 93 ASP A CA 1
ATOM 753 C C . ASP A 1 93 ? 18.561 0.086 -0.802 1.00 88.62 93 ASP A C 1
ATOM 755 O O . ASP A 1 93 ? 19.763 0.181 -0.560 1.00 88.62 93 ASP A O 1
ATOM 759 N N . GLN A 1 94 ? 17.877 1.077 -1.386 1.00 89.06 94 GLN A N 1
ATOM 760 C CA . GLN A 1 94 ? 18.445 2.367 -1.792 1.00 89.06 94 GLN A CA 1
ATOM 761 C C . GLN A 1 94 ? 18.471 3.391 -0.647 1.00 89.06 94 GLN A C 1
ATOM 763 O O . GLN A 1 94 ? 18.778 4.561 -0.871 1.00 89.06 94 GLN A O 1
ATOM 768 N N . GLY A 1 95 ? 18.120 2.989 0.578 1.00 87.44 95 GLY A N 1
ATOM 769 C CA . GLY A 1 95 ? 18.149 3.870 1.746 1.00 87.44 95 GLY A CA 1
ATOM 770 C C . GLY A 1 95 ? 17.008 4.890 1.787 1.00 87.44 95 GLY A C 1
ATOM 771 O O . GLY A 1 95 ? 17.071 5.846 2.570 1.00 87.44 95 GLY A O 1
ATOM 772 N N . ARG A 1 96 ? 15.956 4.705 0.975 1.00 90.88 96 ARG A N 1
ATOM 773 C CA . ARG A 1 96 ? 14.723 5.494 1.082 1.00 90.88 96 ARG A CA 1
ATOM 774 C C . ARG A 1 96 ? 13.875 4.940 2.214 1.00 90.88 96 ARG A C 1
ATOM 776 O O . ARG A 1 96 ? 13.751 3.729 2.376 1.00 90.88 96 ARG A O 1
ATOM 783 N N . LEU A 1 97 ? 13.256 5.830 2.980 1.00 92.44 97 LEU A N 1
ATOM 784 C CA . LEU A 1 97 ? 12.348 5.486 4.063 1.00 92.44 97 LEU A CA 1
ATOM 785 C C . LEU A 1 97 ? 11.173 6.465 4.097 1.00 92.44 97 LEU A C 1
ATOM 787 O O . LEU A 1 97 ? 11.354 7.682 4.101 1.00 92.44 97 LEU A O 1
ATOM 791 N N . SER A 1 98 ? 9.956 5.939 4.177 1.00 90.19 98 SER A N 1
ATOM 792 C CA . SER A 1 98 ? 8.754 6.716 4.459 1.00 90.19 98 SER A CA 1
ATOM 793 C C . SER A 1 98 ? 8.006 6.137 5.644 1.00 90.19 98 SER A C 1
ATOM 795 O O . SER A 1 98 ? 7.777 4.933 5.734 1.00 90.19 98 SER A O 1
ATOM 797 N N . HIS A 1 99 ? 7.629 7.013 6.567 1.00 90.19 99 HIS A N 1
ATOM 798 C CA . HIS A 1 99 ? 6.785 6.687 7.700 1.00 90.19 99 HIS A CA 1
ATOM 799 C C . HIS A 1 99 ? 5.436 7.390 7.547 1.00 90.19 99 HIS A C 1
ATOM 801 O O . HIS A 1 99 ? 5.367 8.622 7.536 1.00 90.19 99 HIS A O 1
ATOM 807 N N . ILE A 1 100 ? 4.369 6.601 7.446 1.00 85.75 100 ILE A N 1
ATOM 808 C CA . ILE A 1 100 ? 2.987 7.065 7.342 1.00 85.75 100 ILE A CA 1
ATOM 809 C C . ILE A 1 100 ? 2.308 6.855 8.689 1.00 85.75 100 ILE A C 1
ATOM 811 O O . ILE A 1 100 ? 2.086 5.725 9.116 1.00 85.75 100 ILE A O 1
ATOM 815 N N . THR A 1 101 ? 1.928 7.949 9.338 1.00 82.94 101 THR A N 1
ATOM 816 C CA . THR A 1 101 ? 1.110 7.930 10.558 1.00 82.94 101 THR A CA 1
ATOM 817 C C . THR A 1 101 ? -0.313 8.313 10.196 1.00 82.94 101 THR A C 1
ATOM 819 O O . THR A 1 101 ? -0.571 9.429 9.741 1.00 82.94 101 THR A O 1
ATOM 822 N N . VAL A 1 102 ? -1.258 7.396 10.389 1.00 67.12 102 VAL A N 1
ATOM 823 C CA . VAL A 1 102 ? -2.645 7.670 9.996 1.00 67.12 102 VAL A CA 1
ATOM 824 C C . VAL A 1 102 ? -3.394 8.453 11.073 1.00 67.12 102 VAL A C 1
ATOM 826 O O . VAL A 1 102 ? -4.193 9.321 10.742 1.00 67.12 102 VAL A O 1
ATOM 829 N N . ALA A 1 103 ? -3.067 8.249 12.355 1.00 69.00 103 ALA A N 1
ATOM 830 C CA . ALA A 1 103 ? -3.685 8.987 13.461 1.00 69.00 103 ALA A CA 1
ATOM 831 C C . ALA A 1 103 ? -3.498 10.514 13.356 1.00 69.00 103 ALA A C 1
ATOM 833 O O . ALA A 1 103 ? -4.363 11.271 13.787 1.00 69.00 103 ALA A O 1
ATOM 834 N N . GLY A 1 104 ? -2.385 10.964 12.767 1.00 61.66 104 GLY A N 1
ATOM 835 C CA . GLY A 1 104 ? -2.086 12.380 12.539 1.00 61.66 104 GLY A CA 1
ATOM 836 C C . GLY A 1 104 ? -2.145 12.816 11.075 1.00 61.66 104 GLY A C 1
ATOM 837 O O . GLY A 1 104 ? -1.716 13.929 10.786 1.00 61.66 104 GLY A O 1
ATOM 838 N N . ALA A 1 105 ? -2.595 11.941 10.163 1.00 65.62 105 ALA A N 1
ATOM 839 C CA . ALA A 1 105 ? -2.553 12.146 8.710 1.00 65.62 105 ALA A CA 1
ATOM 840 C C . ALA A 1 105 ? -1.205 12.718 8.216 1.00 65.62 105 ALA A C 1
ATOM 842 O O . ALA A 1 105 ? -1.164 13.629 7.391 1.00 65.62 105 ALA A O 1
ATOM 843 N N . SER A 1 106 ? -0.088 12.222 8.765 1.00 68.31 106 SER A N 1
ATOM 844 C CA . SER A 1 106 ? 1.241 12.780 8.501 1.00 68.31 106 SER A CA 1
ATOM 8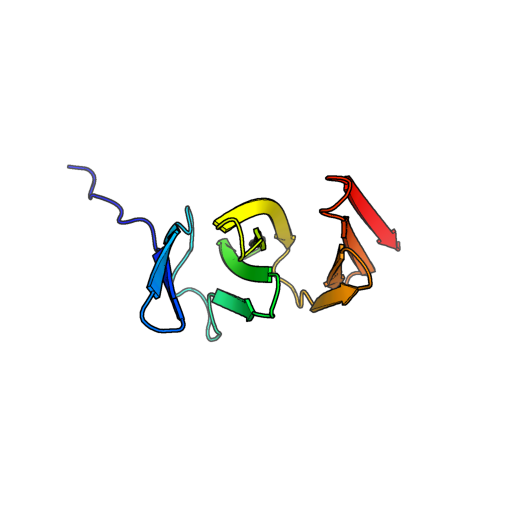45 C C . SER A 1 106 ? 2.162 11.752 7.856 1.00 68.31 106 SER A C 1
ATOM 847 O O . SER A 1 106 ? 2.243 10.604 8.304 1.00 68.31 106 SER A O 1
ATOM 849 N N . GLN A 1 107 ? 2.867 12.183 6.810 1.00 78.44 107 GLN A N 1
ATOM 850 C CA . GLN A 1 107 ? 3.910 11.421 6.134 1.00 78.44 107 GLN A CA 1
ATOM 851 C C . GLN A 1 107 ? 5.262 12.084 6.395 1.00 78.44 107 GLN A C 1
ATOM 853 O O . GLN A 1 107 ? 5.415 13.298 6.244 1.00 78.44 107 GLN A O 1
ATOM 858 N N . ARG A 1 108 ? 6.255 11.282 6.774 1.00 79.31 108 ARG A N 1
ATOM 859 C CA . ARG A 1 108 ? 7.642 11.724 6.944 1.00 79.31 108 ARG A CA 1
ATOM 860 C C . ARG A 1 108 ? 8.535 10.895 6.041 1.00 79.31 108 ARG A C 1
ATOM 862 O O . ARG A 1 108 ? 8.534 9.673 6.145 1.00 79.31 108 ARG A O 1
ATOM 869 N N . ASN A 1 109 ? 9.293 11.567 5.185 1.00 80.81 109 ASN A N 1
ATOM 870 C CA . ASN A 1 109 ? 10.219 10.928 4.258 1.00 80.81 109 ASN A CA 1
ATOM 871 C C . ASN A 1 109 ? 11.651 11.228 4.698 1.00 80.81 109 ASN A C 1
ATOM 873 O O . ASN A 1 109 ? 11.975 12.372 5.018 1.00 80.81 109 ASN A O 1
ATOM 877 N N . VAL A 1 110 ? 12.488 10.200 4.718 1.00 76.94 110 VAL A N 1
ATOM 878 C CA . VAL A 1 110 ? 13.922 10.290 4.985 1.00 76.94 110 VAL A CA 1
ATOM 879 C C . VAL A 1 110 ? 14.631 9.544 3.865 1.00 76.94 110 VAL A C 1
ATOM 881 O O . VAL A 1 110 ? 14.269 8.414 3.549 1.00 76.94 110 VAL A O 1
ATOM 884 N N . SER A 1 111 ? 15.647 10.170 3.288 1.00 76.12 111 SER A N 1
ATOM 885 C CA . SER A 1 111 ? 16.568 9.517 2.361 1.00 76.12 111 SER A CA 1
ATOM 886 C C . SER A 1 111 ? 17.969 9.646 2.934 1.00 76.12 111 SER A C 1
ATOM 888 O O . SER A 1 111 ? 18.357 10.734 3.367 1.00 76.12 111 SER A O 1
ATOM 890 N N . LEU A 1 112 ? 18.702 8.539 2.974 1.00 68.12 112 LEU A N 1
ATOM 891 C CA . LEU A 1 112 ? 20.110 8.526 3.351 1.00 68.12 112 LEU A CA 1
ATOM 892 C C . LEU A 1 112 ? 20.945 8.560 2.067 1.00 68.12 112 LEU A C 1
ATOM 894 O O . LEU A 1 112 ? 20.714 7.748 1.176 1.00 68.12 112 LEU A O 1
ATOM 898 N N . ASN A 1 113 ? 21.870 9.519 1.978 1.00 58.34 113 ASN A N 1
ATOM 899 C CA . ASN A 1 113 ? 22.829 9.655 0.877 1.00 58.34 113 ASN A CA 1
ATOM 900 C C . ASN A 1 113 ? 24.212 9.181 1.318 1.00 58.34 113 ASN A C 1
ATOM 902 O O . ASN A 1 113 ? 24.561 9.452 2.493 1.00 58.34 113 ASN A O 1
#

Organism: NCBI:txid76762

Mean predicted aligned error: 6.99 Å

Foldseek 3Di:
DDPPPPFDWDWDADPNDIDTHGDHQADPDPDPDDQKDWDDDPFWTWMWGDNDPFKIKIWIAGPVVRDTQDIDIDTPAAWDWDDDDQWIWIDHPQQWIWTQHSVVSDIDIDRDD

Nearest PDB structures (foldseek):
  4nlm-assembly1_A  TM=6.586E-01  e=1.748E-01  Listeria monocytogenes EGD-e
  8pv4-assembly1_CU  TM=6.243E-01  e=2.525E-01  Thermochaetoides thermophila DSM 1495
  3c75-assembly1_J  TM=6.004E-01  e=2.805E-01  Paracoccus versutus
  3nok-assembly2_B  TM=5.028E-01  e=9.890E-01  Myxococcus xanthus
  7zhm-assembly2_D  TM=5.617E-01  e=2.545E+00  Salmonella enterica subsp. enterica serovar Typhimurium

pLDDT: mean 82.87, std 12.05, range [40.16, 93.69]

Solvent-accessible surface area (backbone atoms only — not comparable to full-atom values): 6850 Å² total; per-residue (Å²): 134,80,73,84,76,75,64,50,58,52,74,48,79,57,96,90,44,78,46,78,43,77,37,80,62,56,57,86,81,87,63,103,59,79,59,60,48,78,48,77,61,95,55,38,42,35,40,34,32,30,56,51,100,56,32,25,41,33,40,38,27,37,54,9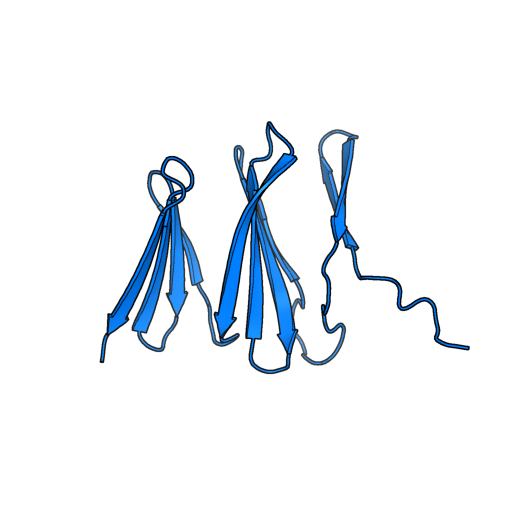2,72,74,37,82,75,46,76,43,83,42,64,52,66,72,64,43,78,44,82,47,102,76,30,40,37,39,34,34,89,78,43,40,35,37,40,38,31,65,89,73,76,41,77,48,77,49,72,61,132

Sequence (113 aa):
MEGDDEVPTLILEVGGNRLGYAMPGCEEGYFDGDAVRVILDAQWLVFGYDISERDTRWHFIHRASDHLCAVLLWPRYEVNIRRCADGWLLFDDQGRLSHITVAGASQRNVSLN

Radius of gyration: 14.93 Å; Cα contacts (8 Å, |Δi|>4): 199; chains: 1; bounding box: 42×26×46 Å